Protein AF-A0A8I0H5A2-F1 (afdb_monomer)

Mean predicted aligned error: 5.83 Å

Secondary structure (DSSP, 8-state):
--PPPPHHHHHHHHHHHHHHHSHHHHHHHHHHHTPPPSSTTTT-HHHHHHHHHHHT--HHHHHHHHHHHHHHHHS--SSPPP-TTGGGG-

Radius of gyration: 16.42 Å; Cα contacts (8 Å, |Δi|>4): 54; chains: 1; bounding box: 37×34×42 Å

Organism: NCBI:txid611301

Sequence (90 aa):
VVGKSTPEREKAAVTFLKWLTEPERNILFSISSGYMPVTRESNDIQVIRAAMEQAGTDQMVRDVMETGVQIATSYELYTNKPFEHGYEAR

pLDDT: mean 88.46, std 9.19, range [40.72, 96.88]

Nearest PDB structures (foldseek):
  2rn7-assembly1_A  TM=3.135E-01  e=3.357E+00  Shigella flexneri

Solvent-accessible surface area (backbone atoms only — not comparable to full-atom values): 5550 Å² total; per-residue (Å²): 135,86,75,84,80,51,74,68,58,52,51,51,50,51,53,49,51,53,57,49,60,34,55,82,48,23,38,56,51,12,68,77,70,75,47,79,38,90,42,75,76,35,47,32,70,68,54,44,49,55,51,37,62,76,68,67,58,56,69,69,61,51,54,53,51,54,50,51,43,49,49,75,74,74,53,89,68,94,65,81,75,90,53,89,72,55,77,72,81,108

Foldseek 3Di:
DPDDDDPVVVVVVVVVVVVCLPLVNQLLVCLVVVHARPDPVNLDLVNNVVSCVVVVHDPVSNVSSNVVSCCVPPHDDPDDDDDPPVVVVD

Structure (mmCIF, N/CA/C/O backbone):
data_AF-A0A8I0H5A2-F1
#
_entry.id   AF-A0A8I0H5A2-F1
#
loop_
_atom_site.group_PDB
_atom_site.id
_atom_site.type_symbol
_atom_site.label_atom_id
_atom_site.label_alt_id
_atom_site.label_comp_id
_atom_site.label_asym_id
_atom_site.label_entity_id
_atom_site.label_seq_id
_atom_site.pdbx_PDB_ins_code
_atom_site.Cartn_x
_atom_site.Cartn_y
_atom_site.Cartn_z
_atom_site.occupancy
_atom_site.B_iso_or_equiv
_atom_site.auth_seq_id
_atom_site.auth_comp_id
_atom_site.auth_asym_id
_atom_site.auth_atom_id
_atom_site.pdbx_PDB_model_num
ATOM 1 N N . VAL A 1 1 ? -25.778 8.194 11.375 1.00 40.72 1 VAL A N 1
ATOM 2 C CA . VAL A 1 1 ? -25.473 7.789 12.767 1.00 40.72 1 VAL A CA 1
ATOM 3 C C . VAL A 1 1 ? -24.042 7.284 12.798 1.00 40.72 1 VAL A C 1
ATOM 5 O O . VAL A 1 1 ? -23.783 6.242 12.216 1.00 40.72 1 VAL A O 1
ATOM 8 N N . VAL A 1 2 ? -23.113 8.029 13.398 1.00 45.81 2 VAL A N 1
ATOM 9 C CA . VAL A 1 2 ? -21.791 7.491 13.759 1.00 45.81 2 VAL A CA 1
ATOM 10 C C . VAL A 1 2 ? -21.931 7.022 15.201 1.00 45.81 2 VAL A C 1
ATOM 12 O O . VAL A 1 2 ? -21.995 7.838 16.116 1.00 45.81 2 VAL A O 1
ATOM 15 N N . GLY A 1 3 ? -22.120 5.718 15.397 1.00 58.06 3 GLY A N 1
ATOM 16 C CA . GLY A 1 3 ? -22.110 5.141 16.740 1.00 58.06 3 GLY A CA 1
ATOM 17 C C . GLY A 1 3 ? -20.695 5.202 17.309 1.00 58.06 3 GLY A C 1
ATOM 18 O O . GLY A 1 3 ? -19.734 4.971 16.576 1.00 58.06 3 GLY A O 1
ATOM 19 N N . LYS A 1 4 ? -20.555 5.515 18.602 1.00 79.06 4 LYS A N 1
ATOM 20 C CA . LYS A 1 4 ? -19.263 5.387 19.290 1.00 79.06 4 LYS A CA 1
ATOM 21 C C . LYS A 1 4 ? -18.816 3.919 19.239 1.00 79.06 4 LYS A C 1
ATOM 23 O O . LYS A 1 4 ? -19.636 3.025 19.442 1.00 79.06 4 LYS A O 1
ATOM 28 N N . SER A 1 5 ? -17.541 3.683 18.931 1.00 87.88 5 SER A N 1
ATOM 29 C CA . SER A 1 5 ? -16.943 2.343 18.960 1.00 87.88 5 SER A CA 1
ATOM 30 C C . SER A 1 5 ? -16.737 1.870 20.409 1.00 87.88 5 SER A C 1
ATOM 32 O O . SER A 1 5 ? -16.890 2.654 21.347 1.00 87.88 5 SER A O 1
ATOM 34 N N . THR A 1 6 ? -16.415 0.587 20.598 1.00 93.88 6 THR A N 1
ATOM 35 C CA . THR A 1 6 ? -15.958 0.052 21.893 1.00 93.88 6 THR A CA 1
ATOM 36 C C . THR A 1 6 ? -14.434 -0.096 21.897 1.00 93.88 6 THR A C 1
ATOM 38 O O . THR A 1 6 ? -13.860 -0.325 20.822 1.00 93.88 6 THR A O 1
ATOM 41 N N . PRO A 1 7 ? -13.769 -0.035 23.067 1.00 94.62 7 PRO A N 1
ATOM 42 C CA . PRO A 1 7 ? -12.321 -0.241 23.164 1.00 94.62 7 PRO A CA 1
ATOM 43 C C . PRO A 1 7 ? -11.853 -1.572 22.555 1.00 94.62 7 PRO A C 1
ATOM 45 O O . PRO A 1 7 ? -10.795 -1.650 21.932 1.00 94.62 7 PRO A O 1
ATOM 48 N N . GLU A 1 8 ? -12.656 -2.631 22.678 1.00 95.62 8 GLU A N 1
ATOM 49 C CA . GLU A 1 8 ? -12.353 -3.951 22.117 1.00 95.62 8 GLU A CA 1
ATOM 50 C C . GLU A 1 8 ? -12.377 -3.920 20.587 1.00 95.62 8 GLU A C 1
ATOM 52 O O . GLU A 1 8 ? -11.480 -4.463 19.938 1.00 95.62 8 GLU A O 1
ATOM 57 N N . ARG A 1 9 ? -13.379 -3.251 20.001 1.00 94.12 9 ARG A N 1
ATOM 58 C CA . ARG A 1 9 ? -13.507 -3.104 18.548 1.00 94.12 9 ARG A CA 1
ATOM 59 C C . ARG A 1 9 ? -12.406 -2.215 17.977 1.00 94.12 9 ARG A C 1
ATOM 61 O O . ARG A 1 9 ? -11.875 -2.528 16.916 1.00 94.12 9 ARG A O 1
ATOM 68 N N . GLU A 1 10 ? -12.037 -1.153 18.687 1.00 94.50 10 GLU A N 1
ATOM 69 C CA . GLU A 1 10 ? -10.906 -0.290 18.326 1.00 94.50 10 GLU A CA 1
ATOM 70 C C . GLU A 1 10 ? -9.596 -1.077 18.330 1.00 94.50 10 GLU A C 1
ATOM 72 O O . GLU A 1 10 ? -8.862 -1.056 17.343 1.00 94.50 10 GLU A O 1
ATOM 77 N N . LYS A 1 11 ? -9.333 -1.853 19.389 1.00 95.81 11 LYS A N 1
ATOM 78 C CA . LYS A 1 11 ? -8.139 -2.702 19.476 1.00 95.81 11 LYS A CA 1
ATOM 79 C C . LYS A 1 11 ? -8.093 -3.735 18.349 1.00 95.81 11 LYS A C 1
ATOM 81 O O . LYS A 1 11 ? -7.053 -3.885 17.713 1.00 95.81 11 LYS A O 1
ATOM 86 N N . ALA A 1 12 ? -9.208 -4.412 18.070 1.00 96.19 12 ALA A N 1
ATOM 87 C CA . ALA A 1 12 ? -9.295 -5.377 16.975 1.00 96.19 12 ALA A CA 1
ATOM 88 C C . ALA A 1 12 ? -9.059 -4.719 15.606 1.00 96.19 12 ALA A C 1
ATOM 90 O O . ALA A 1 12 ? -8.311 -5.257 14.789 1.00 96.19 12 ALA A O 1
ATOM 91 N N . ALA A 1 13 ? -9.633 -3.534 15.373 1.00 96.00 13 ALA A N 1
ATOM 92 C CA . ALA A 1 13 ? -9.416 -2.771 14.149 1.00 96.00 13 ALA A CA 1
ATOM 93 C C . ALA A 1 13 ? -7.943 -2.368 13.987 1.00 96.00 13 ALA A C 1
ATOM 95 O O . ALA A 1 13 ? -7.380 -2.557 12.914 1.00 96.00 13 ALA A O 1
ATOM 96 N N . VAL A 1 14 ? -7.286 -1.889 15.049 1.00 95.38 14 VAL A N 1
ATOM 97 C CA . VAL A 1 14 ? -5.852 -1.556 15.018 1.00 95.38 14 VAL A CA 1
ATOM 98 C C . VAL A 1 14 ? -5.000 -2.791 14.721 1.00 95.38 14 VAL A C 1
ATOM 100 O O . VAL A 1 14 ? -4.076 -2.708 13.914 1.00 95.38 14 VAL A O 1
ATOM 103 N N . THR A 1 15 ? -5.299 -3.941 15.331 1.00 96.88 15 THR A N 1
ATOM 104 C CA . THR A 1 15 ? -4.598 -5.201 15.038 1.00 96.88 15 THR A CA 1
ATOM 105 C C . THR A 1 15 ? -4.765 -5.607 13.576 1.00 96.88 15 THR A C 1
ATOM 107 O O . THR A 1 15 ? -3.777 -5.939 12.925 1.00 96.88 15 THR A O 1
ATOM 110 N N . PHE A 1 16 ? -5.987 -5.536 13.047 1.00 96.06 16 PHE A N 1
ATOM 111 C CA . PHE A 1 16 ? -6.256 -5.841 11.645 1.00 96.06 16 PHE A CA 1
ATOM 112 C C . PHE A 1 16 ? -5.521 -4.888 10.701 1.00 96.06 16 PHE A C 1
ATOM 114 O O . PHE A 1 16 ? -4.902 -5.344 9.748 1.00 96.06 16 PHE A O 1
ATOM 121 N N . LEU A 1 17 ? -5.543 -3.581 10.978 1.00 95.12 17 LEU A N 1
ATOM 122 C CA . LEU A 1 17 ? -4.847 -2.591 10.157 1.00 95.12 17 LEU A CA 1
ATOM 123 C C . LEU A 1 17 ? -3.341 -2.841 10.144 1.00 95.12 17 LEU A C 1
ATOM 125 O O . LEU A 1 17 ? -2.754 -2.838 9.069 1.00 95.12 17 LEU A O 1
ATOM 129 N N . LYS A 1 18 ? -2.730 -3.136 11.299 1.00 93.81 18 LYS A N 1
ATOM 130 C CA . LYS A 1 18 ? -1.307 -3.500 11.364 1.00 93.81 18 LYS A CA 1
ATOM 131 C C . LYS A 1 18 ? -1.006 -4.695 10.465 1.00 93.81 18 LYS A C 1
ATOM 133 O O . LYS A 1 18 ? -0.167 -4.566 9.581 1.00 93.81 18 LYS A O 1
ATOM 138 N N . TRP A 1 19 ? -1.754 -5.786 10.627 1.00 95.06 19 TRP A N 1
ATOM 139 C CA . TRP A 1 19 ? -1.617 -6.992 9.806 1.00 95.06 19 TRP A CA 1
ATOM 140 C C . TRP A 1 19 ? -1.814 -6.720 8.305 1.00 95.06 19 TRP A C 1
ATOM 142 O O . TRP A 1 19 ? -1.028 -7.181 7.483 1.00 95.06 19 TRP A O 1
ATOM 152 N N . LEU A 1 20 ? -2.823 -5.926 7.934 1.00 93.50 20 LEU A N 1
ATOM 153 C CA . LEU A 1 20 ? -3.120 -5.583 6.540 1.00 93.50 20 LEU A CA 1
ATOM 154 C C . LEU A 1 20 ? -1.999 -4.754 5.894 1.00 93.50 20 LEU A C 1
ATOM 156 O O . LEU A 1 20 ? -1.748 -4.874 4.695 1.00 93.50 20 LEU A O 1
ATOM 160 N N . THR A 1 21 ? -1.343 -3.898 6.680 1.00 91.44 21 THR A N 1
ATOM 161 C CA . THR A 1 21 ? -0.250 -3.032 6.212 1.00 91.44 21 THR A CA 1
ATOM 162 C C . THR A 1 21 ? 1.129 -3.689 6.247 1.00 91.44 21 THR A C 1
ATOM 164 O O . THR A 1 21 ? 2.086 -3.089 5.765 1.00 91.44 21 THR A O 1
ATOM 167 N N . GLU A 1 22 ? 1.260 -4.905 6.784 1.00 93.25 22 GLU A N 1
ATOM 168 C CA . GLU A 1 22 ? 2.528 -5.638 6.741 1.00 93.25 22 GLU A CA 1
ATOM 169 C C . GLU A 1 22 ? 2.946 -5.907 5.283 1.00 93.25 22 GLU A C 1
ATOM 171 O O . GLU A 1 22 ? 2.094 -6.312 4.486 1.00 93.25 22 GLU A O 1
ATOM 176 N N . PRO A 1 23 ? 4.235 -5.740 4.919 1.00 90.06 23 PRO A N 1
ATOM 177 C CA . PRO A 1 23 ? 4.684 -5.762 3.524 1.00 90.06 23 PRO A CA 1
ATOM 178 C C . PRO A 1 23 ? 4.203 -6.964 2.700 1.00 90.06 23 PRO A C 1
ATOM 180 O O . PRO A 1 23 ? 3.720 -6.798 1.581 1.00 90.06 23 PRO A O 1
ATOM 183 N N . GLU A 1 24 ? 4.277 -8.167 3.277 1.00 88.12 24 GLU A N 1
ATOM 184 C CA . GLU A 1 24 ? 3.868 -9.425 2.636 1.00 88.12 24 GLU A CA 1
ATOM 185 C C . GLU A 1 24 ? 2.369 -9.473 2.303 1.00 88.12 24 GLU A C 1
ATOM 187 O O . GLU A 1 24 ? 1.974 -10.013 1.272 1.00 88.12 24 GLU A O 1
ATOM 192 N N . ARG A 1 25 ? 1.519 -8.915 3.173 1.00 91.25 25 ARG A N 1
ATOM 193 C CA . ARG A 1 25 ? 0.060 -8.906 2.984 1.00 91.25 25 ARG A CA 1
ATOM 194 C C . ARG A 1 25 ? -0.361 -7.743 2.098 1.00 91.25 25 ARG A C 1
ATOM 196 O O . ARG A 1 25 ? -1.198 -7.904 1.208 1.00 91.25 25 ARG A O 1
ATOM 203 N N . ASN A 1 26 ? 0.250 -6.583 2.321 1.00 92.81 26 ASN A N 1
ATOM 204 C CA . ASN A 1 26 ? -0.097 -5.359 1.629 1.00 92.81 26 ASN A CA 1
ATOM 205 C C . ASN A 1 26 ? 0.167 -5.451 0.125 1.00 92.81 26 ASN A C 1
ATOM 207 O O . ASN A 1 26 ? -0.670 -4.995 -0.653 1.00 92.81 26 ASN A O 1
ATOM 211 N N . ILE A 1 27 ? 1.276 -6.065 -0.298 1.00 91.06 27 ILE A N 1
ATOM 212 C CA . ILE A 1 27 ? 1.613 -6.152 -1.723 1.00 91.06 27 ILE A CA 1
ATOM 213 C C . ILE A 1 27 ? 0.612 -6.996 -2.516 1.00 91.06 27 ILE A C 1
ATOM 215 O O . ILE A 1 27 ? 0.174 -6.592 -3.591 1.00 91.06 27 ILE A O 1
ATOM 219 N N . LEU A 1 28 ? 0.171 -8.121 -1.950 1.00 89.12 28 LEU A N 1
ATOM 220 C CA . LEU A 1 28 ? -0.825 -8.990 -2.575 1.00 89.12 28 LEU A CA 1
ATOM 221 C C . LEU A 1 28 ? -2.191 -8.303 -2.651 1.00 89.12 28 LEU A C 1
ATOM 223 O O . LEU A 1 28 ? -2.858 -8.351 -3.687 1.00 89.12 28 LEU A O 1
ATOM 227 N N . PHE A 1 29 ? -2.595 -7.620 -1.576 1.00 91.19 29 PHE A N 1
ATOM 228 C CA . PHE A 1 29 ? -3.818 -6.818 -1.579 1.00 91.19 29 PHE A CA 1
ATOM 229 C C . PHE A 1 29 ? -3.757 -5.710 -2.639 1.00 91.19 29 PHE A C 1
ATOM 231 O O . PHE A 1 29 ? -4.704 -5.524 -3.396 1.00 91.19 29 PHE A O 1
ATOM 238 N N . SER A 1 30 ? -2.629 -5.013 -2.733 1.00 91.69 30 SER A N 1
ATOM 239 C CA . SER A 1 30 ? -2.404 -3.913 -3.676 1.00 91.69 30 SER A CA 1
ATOM 240 C C . SER A 1 30 ? -2.530 -4.388 -5.125 1.00 91.69 30 SER A C 1
ATOM 242 O O . SER A 1 30 ? -3.370 -3.887 -5.868 1.00 91.69 30 SER A O 1
ATOM 244 N N . ILE A 1 31 ? -1.801 -5.446 -5.497 1.00 89.06 31 ILE A N 1
ATOM 245 C CA . ILE A 1 31 ? -1.836 -6.028 -6.850 1.00 89.06 31 ILE A CA 1
ATOM 246 C C . ILE A 1 31 ? -3.234 -6.531 -7.219 1.00 89.06 31 ILE A C 1
ATOM 248 O O . ILE A 1 31 ? -3.708 -6.265 -8.319 1.00 89.06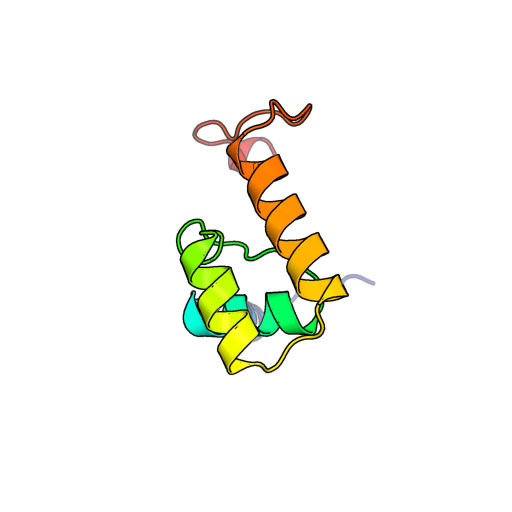 31 ILE A O 1
ATOM 252 N N . SER A 1 32 ? -3.910 -7.232 -6.306 1.00 87.81 32 SER A N 1
ATOM 253 C CA . SER A 1 32 ? -5.238 -7.802 -6.580 1.00 87.81 32 SER A CA 1
ATOM 254 C C . SER A 1 32 ? -6.358 -6.761 -6.649 1.00 87.81 32 SER A C 1
ATOM 256 O O . SER A 1 32 ? -7.343 -6.976 -7.352 1.00 87.81 32 SER A O 1
ATOM 258 N N . SER A 1 33 ? -6.222 -5.641 -5.937 1.00 89.06 33 SER A N 1
ATOM 259 C CA . SER A 1 33 ? -7.219 -4.563 -5.915 1.00 89.06 33 SER A CA 1
ATOM 260 C C . SER A 1 33 ? -6.919 -3.415 -6.884 1.00 89.06 33 SER A C 1
ATOM 262 O O . SER A 1 33 ? -7.782 -2.564 -7.090 1.00 89.06 33 SER A O 1
ATOM 264 N N . GLY A 1 34 ? -5.720 -3.379 -7.474 1.00 86.88 34 GLY A N 1
ATOM 265 C CA . GLY A 1 34 ? -5.256 -2.281 -8.327 1.00 86.88 34 GLY A CA 1
ATOM 266 C C . GLY A 1 34 ? -4.842 -1.018 -7.559 1.00 86.88 34 GLY A C 1
ATOM 267 O O . GLY A 1 34 ? -4.714 0.044 -8.163 1.00 86.88 34 GLY A O 1
ATOM 268 N N . TYR A 1 35 ? -4.650 -1.108 -6.239 1.00 91.44 35 TYR A N 1
ATOM 269 C CA . TYR A 1 35 ? -4.087 -0.029 -5.421 1.00 91.44 35 TYR A CA 1
ATOM 270 C C . TYR A 1 35 ? -2.562 -0.119 -5.346 1.00 91.44 35 TYR A C 1
ATOM 272 O O . TYR A 1 35 ? -1.997 -1.195 -5.485 1.00 91.44 35 TYR A O 1
ATOM 280 N N . MET A 1 36 ? -1.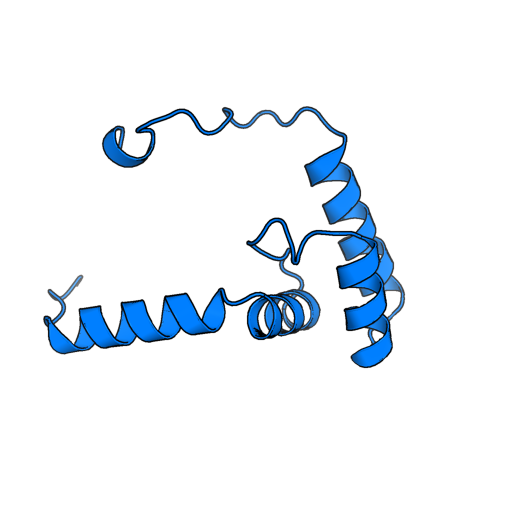894 1.001 -5.055 1.00 92.56 36 MET A N 1
ATOM 281 C CA . MET A 1 36 ? -0.450 1.014 -4.795 1.00 92.56 36 MET A CA 1
ATOM 282 C C . MET A 1 36 ? -0.133 0.537 -3.365 1.00 92.56 36 MET A C 1
ATOM 284 O O . MET A 1 36 ? -0.882 0.884 -2.442 1.00 92.56 36 MET A O 1
ATOM 288 N N . PRO A 1 37 ? 0.986 -0.181 -3.143 1.00 91.94 37 PRO A N 1
ATOM 289 C CA . PRO A 1 37 ? 1.432 -0.538 -1.802 1.00 91.94 37 PRO A CA 1
ATOM 290 C C . PRO A 1 37 ? 1.695 0.687 -0.924 1.00 91.94 37 PRO A C 1
ATOM 292 O O . PRO A 1 37 ? 2.193 1.715 -1.382 1.00 91.94 37 PRO A O 1
ATOM 295 N N . VAL A 1 38 ? 1.360 0.577 0.362 1.00 89.12 38 VAL A N 1
ATOM 296 C CA . VAL A 1 38 ? 1.382 1.715 1.301 1.00 89.12 38 VAL A CA 1
ATOM 297 C C . VAL A 1 38 ? 2.712 1.868 2.039 1.00 89.12 38 VAL A C 1
ATOM 299 O O . VAL A 1 38 ? 2.954 2.902 2.661 1.00 89.12 38 VAL A O 1
ATOM 302 N N . THR A 1 39 ? 3.569 0.848 1.994 1.00 86.75 39 THR A N 1
ATOM 303 C CA . THR A 1 39 ? 4.905 0.868 2.604 1.00 86.75 39 THR A CA 1
ATOM 304 C C . THR A 1 39 ? 5.961 1.180 1.548 1.00 86.75 39 THR A C 1
ATOM 306 O O . THR A 1 39 ? 5.787 0.883 0.365 1.00 86.75 39 THR A O 1
ATOM 309 N N . ARG A 1 40 ? 7.083 1.780 1.962 1.00 84.25 40 ARG A N 1
ATOM 310 C CA . ARG A 1 40 ? 8.184 2.072 1.030 1.00 84.25 40 ARG A CA 1
ATOM 311 C C . ARG A 1 40 ? 8.834 0.793 0.523 1.00 84.25 40 ARG A C 1
ATOM 313 O O . ARG A 1 40 ? 9.186 0.723 -0.645 1.00 84.25 40 ARG A O 1
ATOM 320 N N . GLU A 1 41 ? 8.961 -0.201 1.393 1.00 85.81 41 GLU A N 1
ATOM 321 C CA . GLU A 1 41 ? 9.565 -1.494 1.094 1.00 85.81 41 GLU A CA 1
ATOM 322 C C . GLU A 1 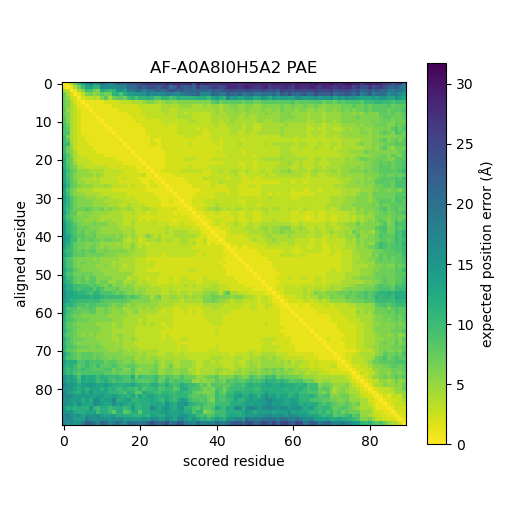41 ? 8.746 -2.269 0.056 1.00 85.81 41 GLU A C 1
ATOM 324 O O . GLU A 1 41 ? 9.316 -2.880 -0.843 1.00 85.81 41 GLU A O 1
ATOM 329 N N . SER A 1 42 ? 7.412 -2.225 0.146 1.00 85.12 42 SER A N 1
ATOM 330 C CA . SER A 1 42 ? 6.536 -2.894 -0.823 1.00 85.12 42 SER A CA 1
ATOM 331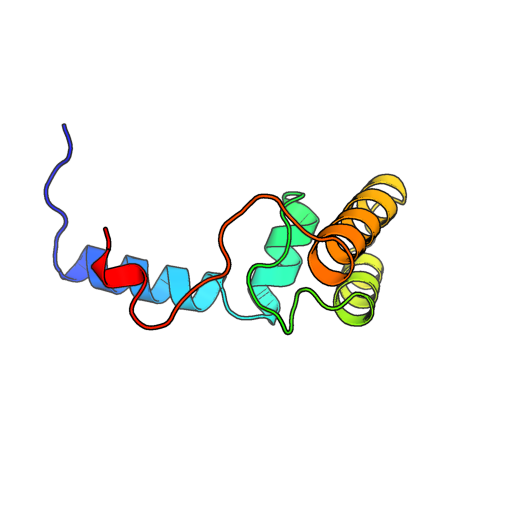 C C . SER A 1 42 ? 6.334 -2.096 -2.107 1.00 85.12 42 SER A C 1
ATOM 333 O O . SER A 1 42 ? 5.949 -2.690 -3.106 1.00 85.12 42 SER A O 1
ATOM 335 N N . ASN A 1 43 ? 6.571 -0.780 -2.099 1.00 84.81 43 ASN A N 1
ATOM 336 C CA . ASN A 1 43 ? 6.446 0.081 -3.279 1.00 84.81 43 ASN A CA 1
ATOM 337 C C . ASN A 1 43 ? 7.752 0.187 -4.095 1.00 84.81 43 ASN A C 1
ATOM 339 O O . ASN A 1 43 ? 7.943 1.140 -4.851 1.00 84.81 43 ASN A O 1
ATOM 343 N N . ASP A 1 44 ? 8.667 -0.769 -3.930 1.00 90.88 44 ASP A N 1
ATOM 344 C CA . ASP A 1 44 ? 9.849 -0.913 -4.776 1.00 90.88 44 ASP A CA 1
ATOM 345 C C . ASP A 1 44 ? 9.501 -1.650 -6.079 1.00 90.88 44 ASP A C 1
ATOM 347 O O . ASP A 1 44 ? 8.752 -2.631 -6.088 1.00 90.88 44 ASP A O 1
ATOM 351 N N . ILE A 1 45 ? 10.070 -1.192 -7.196 1.00 91.56 45 ILE A N 1
ATOM 352 C CA . ILE A 1 45 ? 9.737 -1.722 -8.521 1.00 91.56 45 ILE A CA 1
ATOM 353 C C . ILE A 1 45 ? 10.120 -3.202 -8.681 1.00 91.56 45 ILE A C 1
ATOM 355 O O . ILE A 1 45 ? 9.397 -3.949 -9.336 1.00 91.56 45 ILE A O 1
ATOM 359 N N . GLN A 1 46 ? 11.222 -3.657 -8.074 1.00 92.94 46 GLN A N 1
ATOM 360 C CA . GLN A 1 46 ? 11.648 -5.058 -8.152 1.00 92.94 46 GLN A CA 1
ATOM 361 C C . GLN A 1 46 ? 10.742 -5.944 -7.301 1.00 92.94 46 GLN A C 1
ATOM 363 O O . GLN A 1 46 ? 10.368 -7.040 -7.718 1.00 92.94 46 GLN A O 1
ATOM 368 N N . VAL A 1 47 ? 10.347 -5.444 -6.131 1.00 91.62 47 VAL A N 1
ATOM 369 C CA . VAL A 1 47 ? 9.434 -6.136 -5.218 1.00 91.62 47 VAL A CA 1
ATOM 370 C C . VAL A 1 47 ? 8.048 -6.300 -5.857 1.00 91.62 47 VAL A C 1
ATOM 372 O O . VAL A 1 47 ? 7.494 -7.401 -5.848 1.00 91.62 47 VAL A O 1
ATOM 375 N N . ILE A 1 48 ? 7.520 -5.249 -6.495 1.00 91.75 48 ILE A N 1
ATOM 376 C CA . ILE A 1 48 ? 6.247 -5.294 -7.233 1.00 91.75 48 ILE A CA 1
ATOM 377 C C . ILE A 1 48 ? 6.321 -6.244 -8.429 1.00 91.75 48 ILE A C 1
ATOM 379 O O . ILE A 1 48 ? 5.420 -7.065 -8.598 1.00 91.75 48 ILE A O 1
ATOM 383 N N . ARG A 1 49 ? 7.399 -6.205 -9.223 1.00 92.69 49 ARG A N 1
ATOM 384 C CA . ARG A 1 49 ? 7.597 -7.138 -10.346 1.00 92.69 49 ARG A CA 1
ATOM 385 C C . ARG A 1 49 ? 7.575 -8.592 -9.896 1.00 92.69 49 ARG A C 1
ATOM 387 O O . ARG A 1 49 ? 6.786 -9.371 -10.426 1.00 92.69 49 ARG A O 1
ATOM 394 N N . ALA A 1 50 ? 8.364 -8.932 -8.878 1.00 92.19 50 ALA A N 1
ATOM 395 C CA . ALA A 1 50 ? 8.419 -10.289 -8.345 1.00 92.19 50 ALA A CA 1
ATOM 396 C C . ALA A 1 50 ? 7.044 -10.762 -7.843 1.00 92.19 50 ALA A C 1
ATOM 398 O O . ALA A 1 50 ? 6.624 -11.88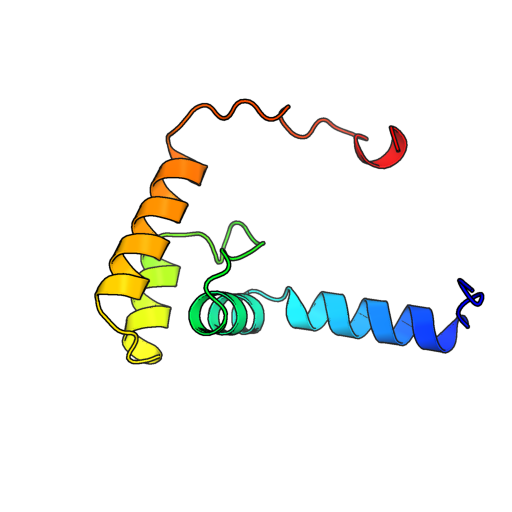4 -8.130 1.00 92.19 50 ALA A O 1
ATOM 399 N N . ALA A 1 51 ? 6.307 -9.899 -7.140 1.00 91.12 51 ALA A N 1
ATOM 400 C CA . ALA A 1 51 ? 4.977 -10.233 -6.644 1.00 91.12 51 ALA A CA 1
ATOM 401 C C . ALA A 1 51 ? 3.946 -10.408 -7.775 1.00 91.12 51 ALA A C 1
ATOM 403 O O . ALA A 1 51 ? 3.110 -11.308 -7.703 1.00 91.12 51 ALA A O 1
ATOM 404 N N . MET A 1 52 ? 4.010 -9.603 -8.841 1.00 92.69 52 MET A N 1
ATOM 405 C CA . MET A 1 52 ? 3.121 -9.745 -10.002 1.00 92.69 52 MET A CA 1
ATOM 406 C C . MET A 1 52 ? 3.436 -10.984 -10.845 1.00 92.69 52 MET A C 1
ATOM 408 O O . MET A 1 52 ? 2.529 -11.631 -11.371 1.00 92.69 52 MET A O 1
ATOM 412 N N . GLU A 1 53 ? 4.712 -11.350 -10.962 1.00 91.88 53 GLU A N 1
ATOM 413 C CA . GLU A 1 53 ? 5.121 -12.606 -11.592 1.00 91.88 53 GLU A CA 1
ATOM 414 C C . GLU A 1 53 ? 4.576 -13.810 -10.822 1.00 91.88 53 GLU A C 1
ATOM 416 O O . GLU A 1 53 ? 3.965 -14.692 -11.423 1.00 91.88 53 GLU A O 1
ATOM 421 N N . GLN A 1 54 ? 4.720 -13.809 -9.494 1.00 89.50 54 GLN A N 1
ATOM 422 C CA . GLN A 1 54 ? 4.179 -14.860 -8.629 1.00 89.50 54 GLN A CA 1
ATOM 423 C C . GLN A 1 54 ? 2.648 -14.933 -8.673 1.00 89.50 54 GLN A C 1
ATOM 425 O O . GLN A 1 54 ? 2.088 -16.027 -8.661 1.00 89.50 54 GLN A O 1
ATOM 430 N N . ALA A 1 55 ? 1.970 -13.785 -8.737 1.00 87.31 55 ALA A N 1
ATOM 431 C CA . ALA A 1 55 ? 0.512 -13.710 -8.803 1.00 87.31 55 ALA A CA 1
ATOM 432 C C . ALA A 1 55 ? -0.062 -14.036 -10.195 1.00 87.31 55 ALA A C 1
ATOM 434 O O . ALA A 1 55 ? -1.275 -14.191 -10.325 1.00 87.31 55 ALA A O 1
ATOM 435 N N . GLY A 1 56 ? 0.777 -14.135 -11.233 1.00 89.19 56 GLY A N 1
ATOM 436 C CA . GLY A 1 56 ? 0.323 -14.377 -12.603 1.00 89.19 56 GLY A CA 1
ATOM 437 C C . GLY A 1 56 ? -0.505 -13.223 -13.177 1.00 89.19 56 GLY A C 1
ATOM 438 O O . GLY A 1 56 ? -1.444 -13.461 -13.933 1.00 89.19 56 GLY A O 1
ATOM 439 N N . THR A 1 57 ? -0.192 -11.978 -12.807 1.00 88.81 57 THR A N 1
ATOM 440 C CA . THR A 1 57 ? -0.992 -10.805 -13.190 1.00 88.81 57 THR A CA 1
ATOM 441 C C . THR A 1 57 ? -0.882 -10.487 -14.682 1.00 88.81 57 THR A C 1
ATOM 443 O O . THR A 1 57 ? 0.190 -10.655 -15.270 1.00 88.81 57 THR A O 1
ATO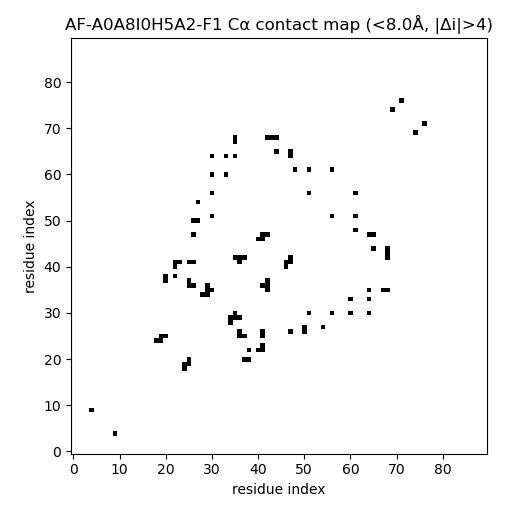M 446 N N . ASP A 1 58 ? -1.970 -9.976 -15.269 1.00 91.31 58 ASP A N 1
ATOM 447 C CA . ASP A 1 58 ? -2.041 -9.525 -16.666 1.00 91.31 58 ASP A CA 1
ATOM 448 C C . ASP A 1 58 ? -1.070 -8.368 -16.968 1.00 91.31 58 ASP A C 1
ATOM 450 O O . ASP A 1 58 ? -0.766 -7.554 -16.091 1.00 91.31 58 ASP A O 1
ATOM 454 N N . GLN A 1 59 ? -0.610 -8.275 -18.220 1.00 91.00 59 GLN A N 1
ATOM 455 C CA . GLN A 1 59 ? 0.354 -7.262 -18.656 1.00 91.00 59 GLN A CA 1
ATOM 456 C C . GLN A 1 59 ? -0.139 -5.829 -18.419 1.00 91.00 59 GLN A C 1
ATOM 458 O O . GLN A 1 59 ? 0.641 -4.996 -17.968 1.00 91.00 59 GLN A O 1
ATOM 463 N N . MET A 1 60 ? -1.427 -5.546 -18.636 1.00 92.12 60 MET A N 1
ATOM 464 C CA . MET A 1 60 ? -1.983 -4.211 -18.400 1.00 92.12 60 MET A CA 1
ATOM 465 C C . MET A 1 60 ? -1.816 -3.789 -16.936 1.00 92.12 60 MET A C 1
ATOM 467 O O . MET A 1 60 ? -1.442 -2.652 -16.654 1.00 92.12 60 MET A O 1
ATOM 471 N N . VAL A 1 61 ? -2.073 -4.701 -15.993 1.00 90.44 61 VAL A N 1
ATOM 472 C CA . VAL A 1 61 ? -1.936 -4.411 -14.557 1.00 90.44 61 VAL A CA 1
ATOM 473 C C . VAL A 1 61 ? -0.474 -4.150 -14.206 1.00 90.44 61 VAL A C 1
ATOM 475 O O . VAL A 1 61 ? -0.188 -3.236 -13.434 1.00 90.44 61 VAL A O 1
ATOM 478 N N . ARG A 1 62 ? 0.453 -4.903 -14.812 1.00 91.81 62 ARG A N 1
ATOM 479 C CA . ARG A 1 62 ? 1.895 -4.695 -14.629 1.00 91.81 62 ARG A CA 1
ATOM 480 C C . ARG A 1 62 ? 2.321 -3.304 -15.079 1.00 91.81 62 ARG A C 1
ATOM 482 O O . ARG A 1 62 ? 2.938 -2.583 -14.299 1.00 91.81 62 ARG A O 1
ATOM 489 N N . ASP A 1 63 ? 1.920 -2.905 -16.281 1.00 93.38 63 ASP A N 1
ATOM 490 C CA . ASP A 1 63 ? 2.293 -1.612 -16.857 1.00 93.38 63 ASP A CA 1
ATOM 491 C C . ASP A 1 63 ? 1.758 -0.441 -16.017 1.00 93.38 63 ASP A C 1
ATOM 493 O O . ASP A 1 63 ? 2.479 0.525 -15.744 1.00 93.38 63 ASP A O 1
ATOM 497 N N . VAL A 1 64 ? 0.506 -0.536 -15.552 1.00 93.44 64 VAL A N 1
ATOM 498 C CA . VAL A 1 64 ? -0.121 0.490 -14.701 1.00 93.44 64 VAL A CA 1
ATOM 499 C C . VAL A 1 64 ? 0.594 0.605 -13.357 1.00 93.44 64 VAL A C 1
ATOM 501 O O . VAL A 1 64 ? 0.896 1.717 -12.917 1.00 93.44 64 VAL A O 1
ATOM 504 N N . MET A 1 65 ? 0.896 -0.525 -12.716 1.00 92.38 65 MET A N 1
ATOM 505 C CA . MET A 1 65 ? 1.570 -0.545 -11.418 1.00 92.38 65 MET A CA 1
ATOM 506 C C . MET A 1 65 ? 2.989 0.013 -11.509 1.00 92.38 65 MET A C 1
ATOM 508 O O . MET A 1 65 ? 3.356 0.878 -10.715 1.00 92.38 65 MET A O 1
ATOM 512 N N . GLU A 1 66 ? 3.774 -0.406 -12.504 1.00 92.69 66 GLU A N 1
ATOM 513 C CA . GLU A 1 66 ? 5.129 0.116 -12.714 1.00 92.69 66 GLU A CA 1
ATOM 514 C C . GLU A 1 66 ? 5.129 1.623 -12.993 1.00 92.69 66 GLU A C 1
ATOM 516 O O . GLU A 1 66 ? 5.930 2.364 -12.417 1.00 92.69 66 GLU A O 1
ATOM 521 N N . THR A 1 67 ? 4.181 2.094 -13.808 1.00 94.19 67 THR A N 1
ATOM 522 C CA . THR A 1 67 ? 3.992 3.528 -14.062 1.00 94.19 67 THR A CA 1
ATOM 523 C C . THR A 1 67 ? 3.659 4.276 -12.769 1.00 94.19 67 THR A C 1
ATOM 525 O O . THR A 1 67 ? 4.225 5.338 -12.500 1.00 94.19 67 THR A O 1
ATOM 528 N N . GLY A 1 68 ? 2.784 3.715 -11.929 1.00 92.50 68 GLY A N 1
ATOM 529 C CA . GLY A 1 68 ? 2.442 4.273 -10.621 1.00 92.50 68 GLY A CA 1
ATOM 530 C C . GLY A 1 68 ? 3.657 4.412 -9.699 1.00 92.50 68 GLY A C 1
ATOM 531 O O . GLY A 1 68 ? 3.857 5.476 -9.105 1.00 92.50 68 GLY A O 1
ATOM 532 N N . VAL A 1 69 ? 4.513 3.384 -9.629 1.00 91.94 69 VAL A N 1
ATOM 533 C CA . VAL A 1 69 ? 5.777 3.437 -8.868 1.00 91.94 69 VAL A CA 1
ATOM 534 C C . VAL A 1 69 ? 6.684 4.538 -9.408 1.00 91.94 69 VAL A C 1
ATOM 536 O O . VAL A 1 69 ? 7.231 5.330 -8.636 1.00 91.94 69 VAL A O 1
ATOM 539 N N . GLN A 1 70 ? 6.839 4.623 -10.730 1.00 92.69 70 GLN A N 1
ATOM 540 C CA . GLN A 1 70 ? 7.694 5.624 -11.360 1.00 92.69 70 GLN A CA 1
ATOM 541 C C . GLN A 1 70 ? 7.218 7.045 -11.043 1.00 92.69 70 GLN A C 1
ATOM 543 O O . GLN A 1 70 ? 8.027 7.882 -10.640 1.00 92.69 70 GLN A O 1
ATOM 548 N N . ILE A 1 71 ? 5.917 7.318 -11.160 1.00 91.56 71 ILE A N 1
ATOM 549 C CA . ILE A 1 71 ? 5.342 8.627 -10.820 1.00 91.56 71 ILE A CA 1
ATOM 550 C C . ILE A 1 71 ? 5.604 8.953 -9.346 1.00 91.56 71 ILE A C 1
ATOM 552 O O . ILE A 1 71 ? 6.092 10.038 -9.036 1.00 91.56 71 ILE A O 1
ATOM 556 N N . ALA A 1 72 ? 5.344 8.010 -8.437 1.00 87.94 72 ALA A N 1
ATOM 557 C CA . ALA A 1 72 ? 5.514 8.226 -7.001 1.00 87.94 72 ALA A CA 1
ATOM 558 C C . ALA A 1 72 ? 6.973 8.476 -6.574 1.00 87.94 72 ALA A C 1
ATOM 560 O O . ALA A 1 72 ? 7.209 9.088 -5.532 1.00 87.94 72 ALA A O 1
ATOM 561 N N . THR A 1 73 ? 7.948 7.991 -7.348 1.00 86.06 73 THR A N 1
ATOM 562 C CA . THR A 1 73 ? 9.375 8.032 -6.985 1.00 86.06 73 THR A CA 1
ATOM 563 C C . THR A 1 73 ? 10.180 9.092 -7.730 1.00 86.06 73 THR A C 1
ATOM 565 O O . THR A 1 73 ? 11.185 9.559 -7.196 1.00 86.06 73 THR A O 1
ATOM 568 N N . SER A 1 74 ? 9.769 9.482 -8.939 1.00 89.19 74 SER A N 1
ATOM 569 C CA . SER A 1 74 ? 10.571 10.355 -9.810 1.00 89.19 74 SER A CA 1
ATOM 570 C C . SER A 1 74 ? 9.962 11.729 -10.084 1.00 89.19 74 SER A C 1
ATOM 572 O O . SER A 1 74 ? 10.684 12.619 -10.531 1.00 89.19 74 SER A O 1
ATOM 574 N N . TYR A 1 75 ? 8.661 11.925 -9.844 1.00 91.00 75 TYR A N 1
ATOM 575 C CA . TYR A 1 75 ? 7.980 13.176 -10.187 1.00 91.00 75 TYR A CA 1
ATOM 576 C C . TYR A 1 75 ? 7.827 14.073 -8.957 1.00 91.00 75 TYR A C 1
ATOM 578 O O . TYR A 1 75 ? 7.697 13.609 -7.824 1.00 91.00 75 TYR A O 1
ATOM 586 N N . GLU A 1 76 ? 7.788 15.384 -9.190 1.00 90.06 76 GLU A N 1
ATOM 587 C CA . GLU A 1 76 ? 7.362 16.348 -8.181 1.00 90.06 76 GLU A CA 1
ATOM 588 C C . GLU A 1 76 ? 5.830 16.432 -8.178 1.00 90.06 76 GLU A C 1
ATOM 590 O O . GLU A 1 76 ? 5.210 16.889 -9.139 1.00 90.06 76 GLU A O 1
ATOM 595 N N . LEU A 1 77 ? 5.207 15.934 -7.109 1.00 89.38 77 LEU A N 1
ATOM 596 C CA . LEU A 1 77 ? 3.753 15.938 -6.948 1.00 89.38 77 LEU A CA 1
ATOM 597 C C . LEU A 1 77 ? 3.282 17.249 -6.310 1.00 89.38 77 LEU A C 1
ATOM 599 O O . LEU A 1 77 ? 3.967 17.827 -5.471 1.00 89.38 77 LEU A O 1
ATOM 603 N N . TYR A 1 78 ? 2.061 17.677 -6.640 1.00 89.50 78 TYR A N 1
ATOM 604 C CA . TYR A 1 78 ? 1.452 18.898 -6.089 1.00 89.50 78 TYR A CA 1
ATOM 605 C C . TYR A 1 78 ? 1.111 18.797 -4.591 1.00 89.50 78 TYR A C 1
ATOM 607 O O . TYR A 1 78 ? 0.700 19.779 -3.974 1.00 89.50 78 TYR A O 1
ATOM 615 N N . THR A 1 79 ? 1.208 17.603 -4.003 1.00 84.38 79 THR A N 1
ATOM 616 C CA . THR A 1 79 ? 0.891 17.364 -2.596 1.00 84.38 79 THR A CA 1
ATOM 617 C C . THR A 1 79 ? 2.023 17.825 -1.693 1.00 84.38 79 THR A C 1
ATOM 619 O O . THR A 1 79 ? 3.189 17.508 -1.934 1.00 84.38 79 THR A O 1
ATOM 622 N N . ASN A 1 80 ? 1.668 18.486 -0.593 1.00 82.25 80 ASN A N 1
ATOM 623 C CA . ASN A 1 80 ? 2.621 18.885 0.436 1.00 82.25 80 ASN A CA 1
ATOM 624 C C . ASN A 1 80 ? 3.418 17.667 0.919 1.00 82.25 80 ASN A C 1
ATOM 626 O O . ASN A 1 80 ? 2.839 16.618 1.220 1.00 82.25 80 ASN A O 1
ATOM 630 N N . LYS A 1 81 ? 4.741 17.814 1.036 1.00 80.75 81 LYS A N 1
ATOM 631 C CA . LYS A 1 81 ? 5.566 16.777 1.661 1.00 80.75 81 LYS A CA 1
ATOM 632 C C . LYS A 1 81 ? 5.097 16.562 3.107 1.00 80.75 81 LYS A C 1
ATOM 634 O O . LYS A 1 81 ? 4.784 17.547 3.784 1.00 80.75 81 LYS A O 1
ATOM 639 N N . PRO A 1 82 ? 5.066 15.310 3.600 1.00 79.81 82 PRO A N 1
ATOM 640 C CA . PRO A 1 82 ? 4.872 15.060 5.019 1.00 79.81 82 PRO A CA 1
ATOM 641 C C . PRO A 1 82 ? 5.916 15.844 5.818 1.00 79.81 82 PRO A C 1
ATOM 643 O O . PRO A 1 82 ? 7.101 15.810 5.487 1.00 79.81 82 PRO A O 1
ATOM 646 N N . PHE A 1 83 ? 5.468 16.553 6.847 1.00 85.25 83 PHE A N 1
ATOM 647 C CA . PHE A 1 83 ? 6.328 17.272 7.779 1.00 85.25 83 PHE A CA 1
ATOM 648 C C . PHE A 1 83 ? 6.222 16.637 9.166 1.00 85.25 83 PHE A C 1
ATOM 650 O O . PHE A 1 83 ? 5.249 15.939 9.478 1.00 85.25 83 PHE A O 1
ATOM 657 N N . GLU A 1 84 ? 7.254 16.843 9.978 1.00 89.25 84 GLU A N 1
ATOM 658 C CA . GLU A 1 84 ? 7.296 16.354 11.355 1.00 89.25 84 GLU A CA 1
ATOM 659 C C . GLU A 1 84 ? 6.079 16.878 12.133 1.00 89.25 84 GLU A C 1
ATOM 661 O O . GLU A 1 84 ? 5.673 18.022 11.945 1.00 89.25 84 GLU A O 1
ATOM 666 N N . HIS A 1 85 ? 5.450 16.030 12.951 1.00 87.81 85 HIS A N 1
ATOM 667 C CA . HIS A 1 85 ? 4.201 16.350 13.662 1.00 87.81 85 HIS A CA 1
ATOM 668 C C . HIS A 1 85 ? 2.983 16.690 12.777 1.00 87.81 85 HIS A C 1
ATOM 670 O O . HIS A 1 85 ? 1.967 17.162 13.278 1.00 87.81 85 HIS A O 1
ATOM 676 N N . GLY A 1 86 ? 2.993 16.386 11.472 1.00 83.88 86 GLY A N 1
ATOM 677 C CA . GLY A 1 86 ? 1.864 16.702 10.580 1.00 83.88 86 GLY A CA 1
ATOM 678 C C . GLY A 1 86 ? 0.520 16.047 10.937 1.00 83.88 86 GLY A C 1
ATOM 679 O O . GLY A 1 86 ? -0.524 16.496 10.469 1.00 83.88 86 GLY A O 1
ATOM 680 N N . TYR A 1 87 ? 0.510 15.012 11.781 1.00 79.19 87 TYR A N 1
ATOM 681 C CA . TYR A 1 87 ? -0.723 14.418 12.309 1.00 79.19 87 TYR A CA 1
ATOM 682 C C . TYR A 1 87 ? -1.425 15.304 13.354 1.00 79.19 87 TYR A C 1
ATOM 684 O O . TYR A 1 87 ? -2.613 15.107 13.584 1.00 79.19 87 TYR A O 1
ATOM 692 N N . GLU A 1 88 ? -0.720 16.266 13.957 1.00 89.81 88 GLU A N 1
ATOM 693 C CA . GLU A 1 88 ? -1.257 17.222 14.941 1.00 89.81 88 GLU A CA 1
ATOM 694 C C . GLU A 1 88 ? -1.981 18.396 14.271 1.00 89.81 88 GLU A C 1
ATOM 696 O O . GLU A 1 88 ? -2.745 19.107 14.912 1.00 89.81 88 GLU A O 1
ATOM 701 N N . ALA A 1 89 ? -1.768 18.590 12.966 1.00 78.75 89 ALA A N 1
ATOM 702 C CA . ALA A 1 89 ? -2.424 19.629 12.176 1.00 78.75 89 ALA A CA 1
ATOM 703 C C . ALA A 1 89 ? -3.863 19.267 11.749 1.00 78.75 89 ALA A C 1
ATOM 705 O O . ALA A 1 89 ? -4.458 19.992 10.950 1.00 78.75 89 ALA A O 1
ATOM 706 N N . ARG A 1 90 ? -4.395 18.130 12.213 1.00 58.84 90 ARG A N 1
ATOM 707 C CA . ARG A 1 90 ? -5.728 17.614 11.874 1.00 58.84 90 ARG A CA 1
ATOM 708 C C . ARG A 1 90 ? -6.726 17.808 13.003 1.00 58.84 90 ARG A C 1
ATOM 710 O O . ARG A 1 90 ? -6.335 17.606 14.170 1.00 58.84 90 ARG A O 1
#

=== Feature glossary ===
A reading guide for the features in this record.

Start from the sequence.

  · Sequence gives the chain of amino acids in standard one-letter code (A=alanine, C=cysteine, …, Y=tyrosine), read N→C. It is the only feature that is directly encoded by the gene; all structural features are derived from the folded form of this sequence.

Fold it, and you get atomic coordinates and the backbone conformation that goes with them.

  · The mmCIF table is the protein's shape written out atom by atom. For each backbone N, Cα, C, and carbonyl O, it records an (x, y, z) coordinate triple in Å plus the residue type, chain letter, and residue number.

  · Backbone dihedral angles. Every residue except chain termini has a φ (preceding-C → N → Cα → C) and a ψ (N → Cα → C → next-N). They are reported in degrees following the IUPAC sign convention. Secondary structure is essentially a statement about which (φ, ψ) basin each residue occupies.

  · DSSP 8-state secondary structure assigns each residue one of H (α-helix), G (3₁₀-helix), I (π-helix), E (extended β-strand), B (isolated β-bridge), T (hydrogen-bonded turn), S (bend), or '-' (coil). The assignment is computed from backbone hydrogen-bond geometry via the Kabsch–Sander algorithm.

  · P-SEA three-state annotation labels each residue as helix, strand, or coil based purely on the geometry of the Cα trace. It serves as a fallback when the full backbone (and thus DSSP) is unavailable.

Summarize the fold with a handful of shape descriptors and a per-residue structural alphabet.

  · Radius of gyration (Rg) is the root-mean-square distance of Cα atoms from their centroid — a single number for overall size and compactness. A globular domain of N residues has Rg ≈ 2.2·N^0.38 Å; an extended or disordered chain has a much larger Rg. The Cα contact count is the number of residue pairs whose Cα atoms are within 8 Å and are more than four positions apart in sequence — a standard proxy for tertiary packing density. The bounding box is the smallest axis-aligned box enclosing all Cα atoms.

  · Foldseek's 3Di representation compresses backbone geometry into a per-residue letter drawn from a learned twenty-state alphabet. It captures the tertiary interaction pattern around each residue — which residues are packed against it in space, regardless of where they are in sequence.

  · Accessible surface area quantifies burial. A residue with SASA near zero is packed into the hydrophobic core; one with SASA >100 Å² sits on the surface. Computed here via the Shrake–Rupley numerical algorithm with a 1.4 Å probe.

Ask how reliable the model is.

  · For AlphaFold models, the B-factor field carries pLDDT — the model's own estimate of local accuracy on a 0–100 scale. Regions with pLDDT<50 should be treated as essentially unmodeled; they often correspond to intrinsically disordered segments.

  · For experimental (PDB) structures, the B-factor (temperature factor) quantifies the positional spread of each atom in the crystal — a combination of thermal vibration and static disorder — in units of Å². High B-factors mark flexible 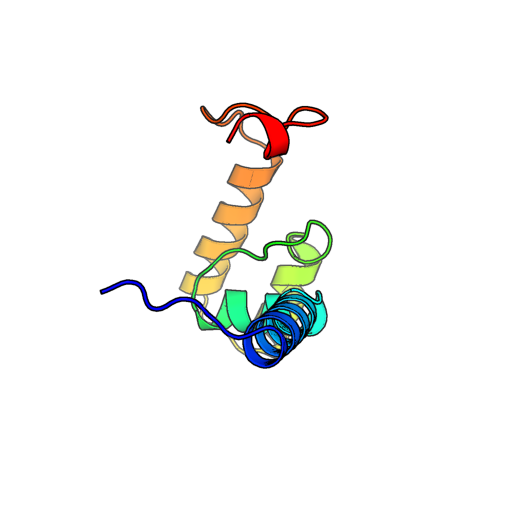loops or poorly resolved regions; low B-factors mark the rigid, well-ordered core.

  · PAE(i, j) answers: if I align the predicted and true structures on residue i, how far off (in Å) do I expect residue j to be? A block-diagonal PAE matrix with low values on the blocks and high values off-diagonal is the signature of a multi-domain protein with confidently predicted domains but uncertain inter-domain orientation.

Place it in context: what it resembles, what it is annotated as, and how it looks.

  · Structural nearest neighbors (via Foldseek easy-s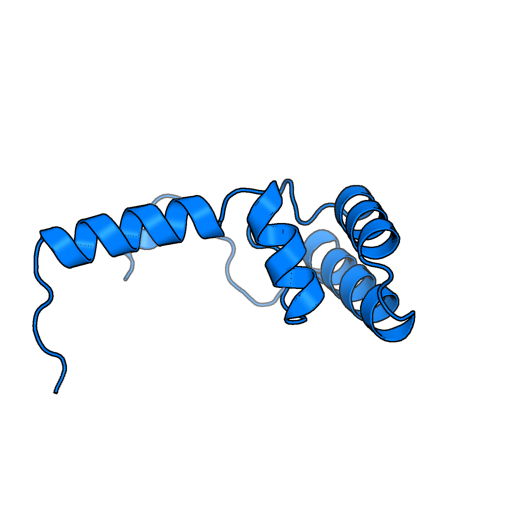earch vs the PDB). Reported per hit: target PDB id, E-value, and alignment TM-score. A TM-score above ~0.5 is the conventional threshold for 'same fold'.

  · Functional annotations link the protein to curated databases. InterPro entries identify conserved domains and families by matching the sequence against member-database signatures (Pfam, PROSITE, CDD, …). Gene Ontology (GO) terms describe molecular function, biological process, and cellular component in a controlled vocabulary. CATH places the structure in a hierarchical fold classification (Class/Architecture/Topology/Homologous-superfamily). The organism is the source species.

  · Plot images: a contact map (which residues are close in 3D, as an N×N binary image), a Ramachandran scatter (backbone torsion angles, revealing secondary-structure composition at a glance), and — for AlphaFold structures — a PAE heatmap (pairwise prediction confidence).

  · Structure images are PyMOL renders from six orthogonal camera directions. Cartoon representation draws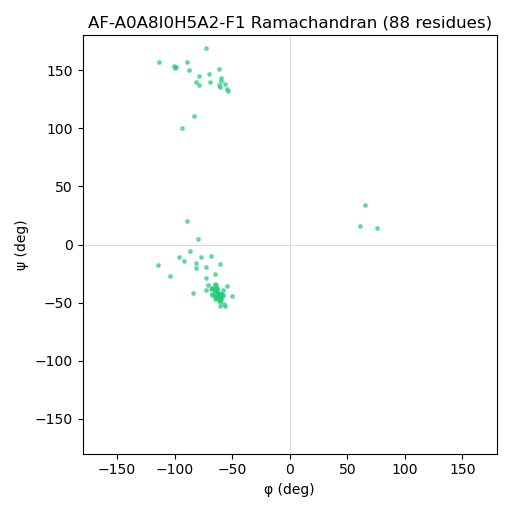 helices as coils and strands as arrows; sticks shows the backbone as bonds; surface shows the solvent-excluded envelope. Rainbow coloring maps sequence position to hue (blue→red, N→C); chain coloring assigns a distinct color per polypeptide.